Protein AF-A0A8K0MK35-F1 (afdb_monomer_lite)

pLDDT: mean 84.18, std 8.17, range [40.97, 91.0]

Structure (mmCIF, N/CA/C/O backbone):
data_AF-A0A8K0MK35-F1
#
_entry.id   AF-A0A8K0MK35-F1
#
loop_
_atom_site.group_PDB
_atom_site.id
_atom_site.type_symbol
_atom_site.label_atom_id
_atom_site.label_alt_id
_atom_site.label_comp_id
_atom_site.label_asym_id
_atom_site.label_entity_id
_atom_site.label_seq_id
_atom_site.pdbx_PDB_ins_code
_atom_site.Cartn_x
_atom_site.Cartn_y
_atom_site.Cartn_z
_atom_site.occupancy
_atom_site.B_iso_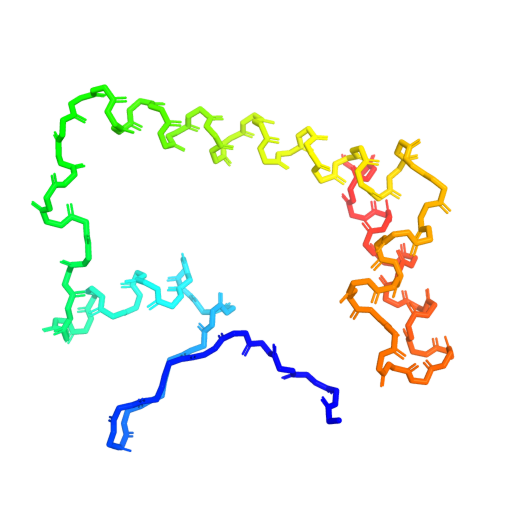or_equiv
_atom_site.auth_seq_id
_atom_site.auth_comp_id
_atom_site.auth_asym_id
_atom_site.auth_atom_id
_atom_site.pdbx_PDB_model_num
ATOM 1 N N . MET A 1 1 ? 1.307 -16.280 -11.998 1.00 40.97 1 MET A N 1
ATOM 2 C CA . MET A 1 1 ? -0.037 -15.664 -12.025 1.00 40.97 1 MET A CA 1
ATOM 3 C C . MET A 1 1 ? 0.144 -14.217 -11.601 1.00 40.97 1 MET A C 1
ATOM 5 O O . MET A 1 1 ? 0.400 -14.012 -10.424 1.00 40.97 1 MET A O 1
ATOM 9 N N . PRO A 1 2 ? 0.153 -13.237 -12.515 1.00 45.62 2 PRO A N 1
ATOM 10 C CA . PRO A 1 2 ? 0.553 -11.886 -12.160 1.00 45.62 2 PRO A CA 1
ATOM 11 C C . PRO A 1 2 ? -0.668 -10.978 -12.027 1.00 45.62 2 PRO A C 1
ATOM 13 O O . PRO A 1 2 ? -1.221 -10.556 -13.034 1.00 45.62 2 PRO A O 1
ATOM 16 N N . ASP A 1 3 ? -1.105 -10.816 -10.780 1.00 54.81 3 ASP A N 1
ATOM 17 C CA . ASP A 1 3 ? -1.882 -9.702 -10.198 1.00 54.81 3 ASP A CA 1
ATOM 18 C C . ASP A 1 3 ? -2.507 -10.205 -8.885 1.00 54.81 3 ASP A C 1
ATOM 20 O O . ASP A 1 3 ? -3.716 -10.151 -8.667 1.00 54.81 3 ASP A O 1
ATOM 24 N N . GLN A 1 4 ? -1.691 -10.774 -7.988 1.00 68.06 4 GLN A N 1
ATOM 25 C CA . GLN A 1 4 ? -2.181 -11.138 -6.658 1.00 68.06 4 GLN A CA 1
ATOM 26 C C . GLN A 1 4 ? -2.166 -9.898 -5.766 1.00 68.06 4 GLN A C 1
ATOM 28 O O . GLN A 1 4 ? -1.321 -9.746 -4.887 1.00 68.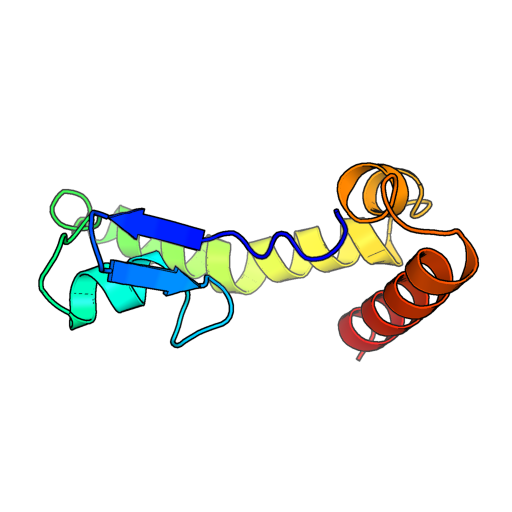06 4 GLN A O 1
ATOM 33 N N . ILE A 1 5 ? -3.108 -8.988 -6.023 1.00 75.00 5 ILE A N 1
ATOM 34 C CA . ILE A 1 5 ? -3.491 -7.974 -5.040 1.00 75.00 5 ILE A CA 1
ATOM 35 C C . ILE A 1 5 ? -3.896 -8.745 -3.783 1.00 75.00 5 ILE A C 1
ATOM 37 O O . ILE A 1 5 ? -4.734 -9.640 -3.902 1.00 75.00 5 ILE A O 1
ATOM 41 N N . PRO A 1 6 ? -3.315 -8.452 -2.605 1.00 82.38 6 PRO A N 1
ATOM 42 C CA . PRO A 1 6 ? -3.697 -9.133 -1.379 1.00 82.38 6 PRO A CA 1
ATOM 43 C C . PRO A 1 6 ? -5.215 -9.095 -1.213 1.00 82.38 6 PRO A C 1
ATOM 45 O O . PRO A 1 6 ? -5.833 -8.044 -1.380 1.00 82.38 6 PRO A O 1
ATOM 48 N N . TYR A 1 7 ? -5.815 -10.241 -0.930 1.00 87.25 7 TYR A N 1
ATOM 49 C CA . TYR A 1 7 ? -7.257 -10.376 -0.788 1.00 87.25 7 TYR A CA 1
ATOM 50 C C . TYR A 1 7 ? -7.577 -11.327 0.357 1.00 87.25 7 TYR A C 1
ATOM 52 O O . TYR A 1 7 ? -6.739 -12.130 0.773 1.00 87.25 7 TYR A O 1
ATOM 60 N N . VAL A 1 8 ? -8.796 -11.217 0.870 1.00 87.12 8 VAL A N 1
ATOM 61 C CA . VAL A 1 8 ? -9.358 -12.148 1.845 1.00 87.12 8 VAL A CA 1
ATOM 62 C C . VAL A 1 8 ? -10.595 -12.777 1.227 1.00 87.12 8 VAL A C 1
ATOM 64 O O . VAL A 1 8 ? -11.470 -12.067 0.736 1.00 87.12 8 VAL A O 1
ATOM 67 N N . GLU A 1 9 ? -10.657 -14.105 1.262 1.00 89.56 9 GLU A N 1
ATOM 68 C CA . GLU A 1 9 ? -11.811 -14.896 0.838 1.00 89.56 9 GLU A CA 1
ATOM 69 C C . GLU A 1 9 ? -12.405 -15.624 2.050 1.00 89.56 9 GLU A C 1
ATOM 71 O O . GLU A 1 9 ? -11.692 -16.274 2.818 1.00 89.56 9 GLU A O 1
ATOM 76 N N . TYR A 1 10 ? -13.720 -15.509 2.227 1.00 83.44 10 TYR A N 1
ATOM 77 C CA . TYR A 1 10 ? -14.472 -16.197 3.271 1.00 83.44 10 TYR A CA 1
ATOM 78 C C . TYR A 1 10 ? -15.818 -16.684 2.725 1.00 83.44 10 TYR A C 1
ATOM 80 O O . TYR A 1 10 ? -16.779 -15.924 2.598 1.00 83.44 10 TYR A O 1
ATOM 88 N N . GLY A 1 11 ? -15.906 -17.975 2.395 1.00 85.94 11 GLY A N 1
ATOM 89 C CA . GLY A 1 11 ? -17.111 -18.551 1.796 1.00 85.94 11 GLY A CA 1
ATOM 90 C C . GLY A 1 11 ? -17.411 -17.920 0.435 1.00 85.94 11 GLY A C 1
ATOM 91 O O . GLY A 1 11 ? -16.676 -18.143 -0.515 1.00 85.94 11 GLY A O 1
ATOM 92 N N . TYR A 1 12 ? -18.489 -17.137 0.345 1.00 86.56 12 TYR A N 1
ATOM 93 C CA . TYR A 1 12 ? -18.862 -16.396 -0.872 1.00 86.56 12 TYR A CA 1
ATOM 94 C C . TYR A 1 12 ? -18.369 -14.940 -0.882 1.00 86.56 12 TYR A C 1
ATOM 96 O O . TYR A 1 12 ? -18.658 -14.202 -1.821 1.00 86.56 12 TYR A O 1
ATOM 104 N N . TYR A 1 13 ? -17.678 -14.508 0.172 1.00 85.06 13 TYR A N 1
ATOM 105 C CA . TYR A 1 13 ? -17.192 -13.144 0.328 1.00 85.06 13 TYR A CA 1
ATOM 106 C C . TYR A 1 13 ? -15.742 -13.026 -0.141 1.00 85.06 13 TYR A C 1
ATOM 108 O O . TYR A 1 13 ? -14.904 -13.842 0.246 1.00 85.06 13 TYR A O 1
ATOM 116 N N . VAL A 1 14 ? -15.443 -11.992 -0.927 1.00 87.75 14 VAL A 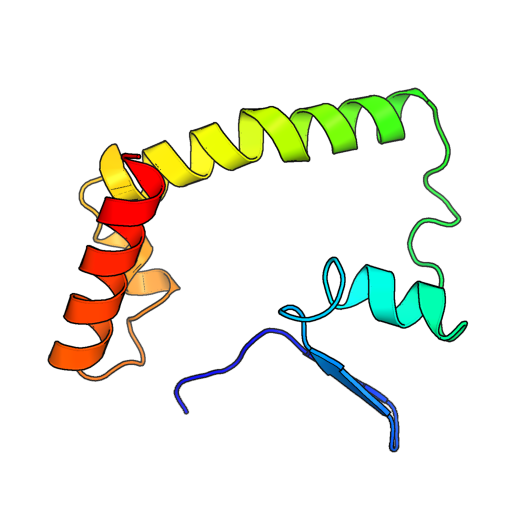N 1
ATOM 117 C CA . VAL A 1 14 ? -14.090 -11.661 -1.387 1.00 87.75 14 VAL A CA 1
ATOM 118 C C . VAL A 1 14 ? -13.881 -10.161 -1.219 1.00 87.75 14 VAL A C 1
ATOM 120 O O . VAL A 1 14 ? -14.686 -9.379 -1.716 1.00 87.75 14 VAL A O 1
ATOM 123 N N . ALA A 1 15 ? -12.800 -9.769 -0.546 1.00 87.38 15 ALA A N 1
ATOM 124 C CA . ALA A 1 15 ? -12.394 -8.374 -0.401 1.00 87.38 15 ALA A CA 1
ATOM 125 C C . ALA A 1 15 ? -10.958 -8.180 -0.881 1.00 87.38 15 ALA A C 1
ATOM 127 O O . ALA A 1 15 ? -10.070 -8.956 -0.513 1.00 87.38 15 ALA A O 1
ATOM 128 N N . TYR A 1 16 ? -10.721 -7.130 -1.666 1.00 85.88 16 TYR A N 1
ATOM 129 C CA . TYR A 1 16 ? -9.414 -6.828 -2.243 1.00 85.88 16 TYR A CA 1
ATOM 130 C C . TYR A 1 16 ? -8.749 -5.64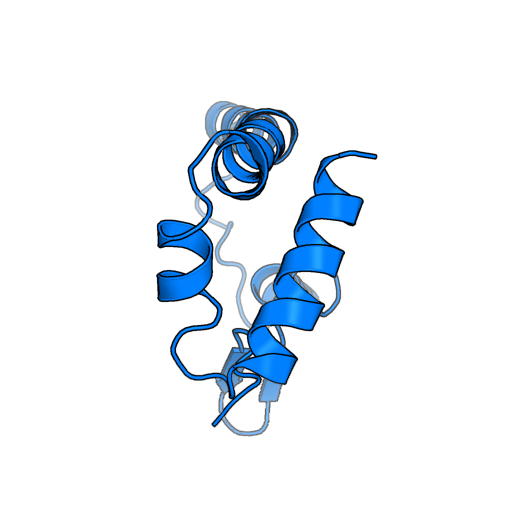6 -1.539 1.00 85.88 16 TYR A C 1
ATOM 132 O O . TYR A 1 16 ? -9.382 -4.660 -1.178 1.00 85.88 16 TYR A O 1
ATOM 140 N N . ASN A 1 17 ? -7.429 -5.701 -1.370 1.00 85.19 17 ASN A N 1
ATOM 141 C CA . ASN A 1 17 ? -6.699 -4.665 -0.639 1.00 85.19 17 ASN A CA 1
ATOM 142 C C . ASN A 1 17 ? -6.545 -3.332 -1.393 1.00 85.19 17 ASN A C 1
ATOM 144 O O . ASN A 1 17 ? -6.069 -2.356 -0.824 1.00 85.19 17 ASN A O 1
ATOM 148 N N . ASN A 1 18 ? -6.902 -3.272 -2.674 1.00 83.25 18 ASN A N 1
ATOM 149 C CA . ASN A 1 18 ? -6.922 -2.027 -3.445 1.00 83.25 18 ASN A CA 1
ATOM 150 C C . ASN A 1 18 ? -8.244 -1.250 -3.302 1.00 83.25 18 ASN A C 1
ATOM 152 O O . ASN A 1 18 ? -8.365 -0.153 -3.847 1.00 83.25 18 ASN A O 1
ATOM 156 N N . GLU A 1 19 ? -9.226 -1.800 -2.593 1.00 78.31 19 GLU A N 1
ATOM 157 C CA . GLU A 1 19 ? -10.525 -1.182 -2.359 1.00 78.31 19 GLU A CA 1
ATOM 158 C C . GLU A 1 19 ? -10.541 -0.437 -1.013 1.00 78.31 19 GLU A C 1
ATOM 160 O O . GLU A 1 19 ? -9.849 -0.821 -0.075 1.00 78.31 19 GLU A O 1
ATOM 165 N N . LYS A 1 20 ? -11.315 0.657 -0.942 1.00 70.62 20 LYS A N 1
ATOM 166 C CA . LYS A 1 20 ? -11.730 1.393 0.274 1.00 70.62 20 LYS A CA 1
ATOM 167 C C . LYS A 1 20 ? -10.830 1.236 1.521 1.00 70.62 20 LYS A C 1
ATOM 169 O O . LYS A 1 20 ? -11.203 0.586 2.487 1.00 70.62 20 LYS A O 1
ATOM 174 N N . GLY A 1 21 ? -9.650 1.857 1.527 1.00 76.88 21 GLY A N 1
ATOM 175 C CA . GLY A 1 21 ? -8.780 1.868 2.718 1.00 76.88 21 GLY A CA 1
ATOM 176 C C . GLY A 1 21 ? -8.049 0.549 3.019 1.00 76.88 21 GLY A C 1
ATOM 177 O O . GLY A 1 21 ? -7.279 0.490 3.975 1.00 76.88 21 GLY A O 1
ATOM 178 N N . GLY A 1 22 ? -8.216 -0.473 2.178 1.00 84.81 22 GLY A N 1
ATOM 179 C CA . GLY A 1 22 ? -7.574 -1.776 2.286 1.00 84.81 22 GLY A CA 1
ATOM 180 C C . GLY A 1 22 ? -8.506 -2.860 2.816 1.00 84.81 22 GLY A C 1
ATOM 181 O O . GLY A 1 22 ? -9.578 -2.597 3.356 1.00 84.81 22 GLY A O 1
ATOM 182 N N . VAL A 1 23 ? -8.065 -4.113 2.710 1.00 87.81 23 VAL A N 1
ATOM 183 C CA . VAL A 1 23 ? -8.911 -5.285 2.997 1.00 87.81 23 VAL A CA 1
ATOM 184 C C . VAL A 1 23 ? -9.421 -5.307 4.444 1.00 87.81 23 VAL A C 1
ATOM 186 O O . VAL A 1 23 ? -10.516 -5.787 4.713 1.00 87.81 23 VAL A O 1
ATOM 189 N N . ILE A 1 24 ? -8.644 -4.750 5.378 1.00 86.50 24 ILE A N 1
ATOM 190 C CA . ILE A 1 24 ? -8.993 -4.666 6.802 1.00 86.50 24 ILE A CA 1
ATOM 191 C C . ILE A 1 24 ? -10.151 -3.690 7.035 1.00 86.50 24 ILE A C 1
ATOM 193 O O . ILE A 1 24 ? -11.039 -3.990 7.829 1.00 86.50 24 ILE A O 1
ATOM 197 N N . GLU A 1 25 ? -10.159 -2.547 6.346 1.00 87.31 25 GLU A N 1
ATOM 198 C CA . GLU A 1 25 ? -11.216 -1.543 6.502 1.00 87.31 25 GLU A CA 1
ATOM 199 C C . GLU A 1 25 ? -12.536 -2.067 5.931 1.00 87.31 25 GLU A C 1
ATOM 201 O O . GLU A 1 25 ? -13.571 -1.956 6.578 1.00 87.31 25 GLU A O 1
ATOM 206 N N . ILE A 1 26 ? -12.489 -2.755 4.786 1.00 88.62 26 ILE A N 1
ATOM 207 C CA . ILE A 1 26 ? -13.672 -3.381 4.174 1.00 88.62 26 ILE A CA 1
ATOM 208 C C . ILE A 1 26 ? -14.265 -4.447 5.103 1.00 88.62 26 ILE A C 1
ATOM 210 O O . ILE A 1 26 ? -15.463 -4.446 5.364 1.00 88.62 26 ILE A O 1
ATOM 214 N N . LEU A 1 27 ? -13.428 -5.327 5.668 1.00 87.75 27 LEU A N 1
ATOM 215 C CA . LEU A 1 27 ? -13.879 -6.347 6.626 1.00 87.75 27 LEU A CA 1
ATOM 216 C C . LEU A 1 27 ? -14.566 -5.746 7.861 1.00 87.75 27 LEU A C 1
ATOM 218 O O . LEU A 1 27 ? -15.461 -6.372 8.439 1.00 87.75 27 LEU A O 1
ATOM 222 N N . LYS A 1 28 ? -14.144 -4.545 8.259 1.00 88.38 28 LYS A N 1
ATOM 223 C CA . LYS A 1 28 ? -14.720 -3.798 9.371 1.00 88.38 28 LYS A CA 1
ATOM 224 C C . LYS A 1 28 ? -16.024 -3.098 8.980 1.00 88.38 28 LYS A C 1
ATOM 226 O O . LYS A 1 28 ? -16.991 -3.206 9.732 1.00 88.38 28 LYS A O 1
ATOM 231 N N . GLU A 1 29 ? -16.068 -2.422 7.828 1.00 87.69 29 GLU A N 1
ATOM 232 C CA . GLU A 1 29 ? -17.276 -1.781 7.275 1.00 87.69 29 GLU A CA 1
ATOM 233 C C . GLU A 1 29 ? -18.414 -2.793 7.089 1.00 87.69 29 GLU A C 1
ATOM 235 O O . GLU A 1 29 ? -19.551 -2.525 7.480 1.00 87.69 29 GLU A O 1
ATOM 240 N N . ASP A 1 30 ? -18.094 -3.979 6.570 1.00 87.75 30 ASP A N 1
ATOM 241 C CA . ASP A 1 30 ? -19.068 -5.039 6.297 1.00 87.75 30 ASP A CA 1
ATOM 242 C C . ASP A 1 30 ? -19.449 -5.841 7.557 1.00 87.75 30 ASP A C 1
ATOM 244 O O . ASP A 1 30 ? -20.216 -6.804 7.493 1.00 87.75 30 ASP A O 1
ATOM 248 N N . GLY A 1 31 ? -18.934 -5.445 8.729 1.00 85.06 31 GLY A N 1
ATOM 249 C CA . GLY A 1 31 ? -19.275 -6.043 10.021 1.00 85.06 31 GLY A CA 1
ATOM 250 C C . GLY A 1 31 ? -18.815 -7.494 10.183 1.00 85.06 31 GLY A C 1
ATOM 251 O O . GLY A 1 31 ? -19.320 -8.196 11.059 1.00 85.06 31 GLY A O 1
ATOM 252 N N . ILE A 1 32 ? -17.872 -7.953 9.353 1.00 86.25 32 ILE A N 1
ATOM 253 C CA . ILE A 1 32 ? -17.355 -9.327 9.372 1.00 86.25 32 ILE A CA 1
ATOM 254 C C . ILE A 1 32 ? -16.387 -9.503 10.543 1.00 86.25 32 ILE A C 1
ATOM 256 O O . ILE A 1 32 ? -16.533 -10.434 11.336 1.00 86.25 32 ILE A O 1
ATOM 260 N N . VAL A 1 33 ? -15.391 -8.619 10.661 1.00 84.19 33 VAL A N 1
ATOM 261 C CA . VAL A 1 33 ? -14.423 -8.640 11.765 1.00 84.19 33 VAL A CA 1
ATOM 262 C C . VAL A 1 33 ? -13.771 -7.269 11.956 1.00 84.19 33 VAL A C 1
ATOM 264 O O . VAL A 1 33 ? -13.294 -6.665 11.002 1.00 84.19 33 VAL A O 1
ATOM 267 N N . ASP A 1 34 ? -13.690 -6.798 13.205 1.00 85.38 34 ASP A N 1
ATOM 268 C CA . ASP A 1 34 ? -12.838 -5.659 13.572 1.00 85.38 34 ASP A CA 1
ATOM 269 C C . ASP A 1 34 ? -11.546 -6.176 14.223 1.00 85.38 34 ASP A C 1
ATOM 271 O O . ASP A 1 34 ? -11.528 -6.595 15.385 1.00 85.38 34 ASP A O 1
ATOM 275 N N . LEU A 1 35 ? -10.454 -6.169 13.455 1.00 82.19 35 LEU A N 1
ATOM 276 C CA . LEU A 1 35 ? -9.126 -6.584 13.922 1.00 82.19 35 LEU A CA 1
ATOM 277 C C . LEU A 1 35 ? -8.449 -5.523 14.808 1.00 82.19 35 LEU A C 1
ATOM 279 O O . LEU A 1 35 ? -7.497 -5.845 15.522 1.00 82.19 35 LEU A O 1
ATOM 283 N N . ASP A 1 36 ? -8.954 -4.285 14.818 1.00 78.69 36 ASP A N 1
ATOM 284 C CA . ASP A 1 36 ? -8.421 -3.180 15.618 1.00 78.69 36 ASP A CA 1
ATOM 285 C C . ASP A 1 36 ? -9.025 -3.135 17.042 1.00 78.69 36 ASP A C 1
ATOM 287 O O . ASP A 1 36 ? -8.579 -2.339 17.867 1.00 78.69 36 ASP A O 1
ATOM 291 N N . ILE A 1 37 ? -9.978 -4.019 17.386 1.00 74.56 37 ILE A N 1
ATOM 292 C CA . ILE A 1 37 ? -10.723 -3.997 18.667 1.00 74.56 37 ILE A CA 1
ATOM 293 C C . ILE A 1 37 ? -9.843 -4.007 19.928 1.00 74.56 37 ILE A C 1
ATOM 295 O O . ILE A 1 37 ? -10.243 -3.533 20.991 1.00 74.56 37 ILE A O 1
ATOM 299 N N . LYS A 1 38 ? -8.634 -4.568 19.849 1.00 76.19 38 LYS A N 1
ATOM 300 C CA . LYS A 1 38 ? -7.701 -4.632 20.987 1.00 76.19 38 LYS A CA 1
ATOM 301 C C . LYS A 1 38 ? -6.691 -3.485 21.011 1.00 76.19 38 LYS A C 1
ATOM 303 O O . LYS A 1 38 ? -5.871 -3.422 21.923 1.00 76.19 38 LYS A O 1
ATOM 308 N N . PHE A 1 39 ? -6.749 -2.581 20.039 1.00 71.88 39 PHE A N 1
ATOM 309 C CA . PHE A 1 39 ? -5.708 -1.601 19.758 1.00 71.88 39 PHE A CA 1
ATOM 310 C C . PHE A 1 39 ? -6.224 -0.153 19.829 1.00 71.88 39 PHE A C 1
ATOM 312 O O . PHE A 1 39 ? -5.901 0.680 18.989 1.00 71.88 39 PHE A O 1
ATOM 319 N N . TYR A 1 40 ? -7.011 0.181 20.855 1.00 73.38 40 TYR A N 1
ATOM 320 C CA . TYR A 1 40 ? -7.530 1.546 21.054 1.00 73.38 40 TYR A CA 1
ATOM 321 C C . TYR A 1 40 ? -6.673 2.424 21.979 1.00 73.38 40 TYR A C 1
ATOM 323 O O . TYR A 1 40 ? -7.114 3.503 22.376 1.00 73.38 40 TYR A O 1
ATOM 331 N N . SER A 1 41 ? -5.465 1.993 22.367 1.00 82.81 41 SER A N 1
ATOM 332 C CA . SER A 1 41 ? -4.609 2.858 23.184 1.00 82.81 41 SER A CA 1
ATOM 333 C C . SER A 1 41 ? -4.191 4.093 22.382 1.00 82.81 41 SER A C 1
ATOM 335 O O . SER A 1 41 ? -3.875 4.012 21.193 1.00 82.81 41 SER A O 1
ATOM 337 N N . ILE A 1 42 ? -4.176 5.257 23.037 1.00 81.38 42 ILE A N 1
ATOM 338 C CA . ILE A 1 42 ? -3.795 6.520 22.390 1.00 81.38 42 ILE A CA 1
ATOM 339 C C . ILE A 1 42 ? -2.368 6.464 21.824 1.00 81.38 42 ILE A C 1
ATOM 341 O O . ILE A 1 42 ? -2.079 7.044 20.778 1.00 81.38 42 ILE A O 1
ATOM 345 N N . GLU A 1 43 ? -1.500 5.700 22.484 1.00 85.50 43 GLU A N 1
ATOM 346 C CA . GLU A 1 43 ? -0.129 5.415 22.068 1.00 85.50 43 GLU A CA 1
ATOM 347 C C . GLU A 1 43 ? -0.092 4.617 20.760 1.00 85.50 43 GLU A C 1
ATOM 349 O O . GLU A 1 43 ? 0.618 5.002 19.831 1.00 85.50 43 GLU A O 1
ATOM 354 N N . TRP A 1 44 ? -0.897 3.553 20.641 1.00 85.06 44 TRP A N 1
ATOM 355 C CA . TRP A 1 44 ? -0.986 2.767 19.411 1.00 85.06 44 TRP A CA 1
ATOM 356 C C . TRP A 1 44 ? -1.529 3.594 18.249 1.00 85.06 44 TRP A C 1
ATOM 358 O O . TRP A 1 44 ? -0.960 3.561 17.162 1.00 85.06 44 TRP A O 1
ATOM 368 N N . ILE A 1 45 ? -2.595 4.365 18.476 1.00 84.06 45 ILE A N 1
ATOM 369 C CA . ILE A 1 45 ? -3.198 5.218 17.442 1.00 84.06 45 ILE A CA 1
ATOM 370 C C . ILE A 1 45 ? -2.176 6.245 16.941 1.00 84.06 45 ILE A C 1
ATOM 372 O O . ILE A 1 45 ? -2.004 6.411 15.733 1.00 84.06 45 ILE A O 1
ATOM 376 N N . SER A 1 46 ? -1.447 6.883 17.860 1.00 87.25 46 SER A N 1
ATOM 377 C CA . SER A 1 46 ? -0.398 7.852 17.523 1.00 87.25 46 SER A CA 1
ATOM 378 C C . SER A 1 46 ? 0.749 7.202 16.744 1.00 87.25 46 SER A C 1
ATOM 380 O O . SER A 1 46 ? 1.209 7.748 15.741 1.00 87.25 46 SER A O 1
ATOM 382 N N . MET A 1 47 ? 1.179 6.005 17.151 1.00 88.94 47 MET A N 1
ATOM 383 C CA . MET A 1 47 ? 2.217 5.244 16.457 1.00 88.94 47 MET A CA 1
ATOM 384 C C . MET A 1 47 ? 1.763 4.792 15.062 1.00 88.94 47 MET A C 1
ATOM 386 O O . MET A 1 47 ? 2.497 4.985 14.095 1.00 88.94 47 MET A O 1
ATOM 390 N N . LYS A 1 48 ? 0.541 4.261 14.923 1.00 86.88 48 LYS A N 1
ATOM 391 C CA . LYS A 1 48 ? -0.060 3.878 13.633 1.00 86.88 48 LYS A CA 1
ATOM 392 C C . LYS A 1 48 ? -0.120 5.084 12.696 1.00 86.88 48 LYS A C 1
ATOM 394 O O . LYS A 1 48 ? 0.267 4.962 11.535 1.00 86.88 48 LYS A O 1
ATOM 399 N N . ALA A 1 49 ? -0.517 6.256 13.197 1.00 86.81 49 ALA A N 1
ATOM 400 C CA . ALA A 1 49 ? -0.543 7.494 12.421 1.00 86.81 49 ALA A CA 1
ATOM 401 C C . ALA A 1 49 ? 0.861 7.944 11.975 1.00 86.81 49 ALA A C 1
ATOM 403 O O . ALA A 1 49 ? 1.051 8.296 10.810 1.00 86.81 49 ALA A O 1
ATOM 404 N N . MET A 1 50 ? 1.862 7.889 12.859 1.00 90.94 50 MET A N 1
ATOM 405 C CA . MET A 1 50 ? 3.251 8.224 12.521 1.00 90.94 50 MET A CA 1
ATOM 406 C C . MET A 1 50 ? 3.833 7.269 11.470 1.00 90.94 50 MET A C 1
ATOM 408 O O . MET A 1 50 ? 4.445 7.717 10.496 1.00 90.94 50 MET A O 1
ATOM 412 N N . ILE A 1 51 ? 3.607 5.961 11.640 1.00 89.88 51 ILE A N 1
ATOM 413 C CA . ILE A 1 51 ? 4.054 4.937 10.692 1.00 89.88 51 ILE A CA 1
ATOM 414 C C . ILE A 1 51 ? 3.397 5.163 9.328 1.00 89.88 51 ILE A C 1
ATOM 416 O O . ILE A 1 51 ? 4.088 5.190 8.314 1.00 89.88 51 ILE A O 1
ATOM 420 N N . SER A 1 52 ? 2.081 5.379 9.306 1.00 86.06 52 SER A N 1
ATOM 421 C CA . SER A 1 52 ? 1.304 5.464 8.062 1.00 86.06 52 SER A CA 1
ATOM 422 C C . SER A 1 52 ? 1.502 6.775 7.295 1.00 86.06 52 SER A C 1
ATOM 424 O O . SER A 1 52 ? 1.218 6.819 6.104 1.00 86.06 52 SER A O 1
ATOM 426 N N . SER A 1 53 ? 1.979 7.842 7.944 1.00 85.38 53 SER A N 1
ATOM 427 C CA . SER A 1 53 ? 2.162 9.156 7.308 1.00 85.38 53 SER A CA 1
ATOM 428 C C . SER A 1 53 ? 3.600 9.417 6.870 1.00 85.38 53 SER A C 1
ATOM 430 O O . SER A 1 53 ? 3.848 9.710 5.703 1.00 85.38 53 SER A O 1
ATOM 432 N N . TRP A 1 54 ? 4.563 9.337 7.789 1.00 89.19 54 TRP A N 1
ATOM 433 C CA . TRP A 1 54 ? 5.942 9.732 7.504 1.00 89.19 54 TRP A CA 1
ATOM 434 C C . TRP A 1 54 ? 6.817 8.531 7.174 1.00 89.19 54 TRP A C 1
ATOM 436 O O . TRP A 1 54 ? 7.494 8.522 6.145 1.00 89.19 54 TRP A O 1
ATOM 446 N N . LEU A 1 55 ? 6.774 7.494 8.015 1.00 91.00 55 LEU A N 1
ATOM 447 C CA . LEU A 1 55 ? 7.669 6.351 7.861 1.00 91.00 55 LEU A CA 1
ATOM 448 C C . LEU A 1 55 ? 7.357 5.555 6.589 1.00 91.00 55 LEU A C 1
ATOM 450 O O . LEU A 1 55 ? 8.276 5.171 5.872 1.00 91.00 55 LEU A O 1
ATOM 454 N N . ALA A 1 56 ? 6.074 5.356 6.276 1.00 89.31 56 ALA A N 1
ATOM 455 C CA . ALA A 1 56 ? 5.642 4.682 5.055 1.00 89.31 56 ALA A CA 1
ATOM 456 C C . ALA A 1 56 ? 6.161 5.397 3.798 1.00 89.31 56 ALA A C 1
ATOM 458 O O . ALA A 1 56 ? 6.710 4.753 2.903 1.00 89.31 56 ALA A O 1
ATOM 459 N N . ASN A 1 57 ? 6.061 6.728 3.759 1.00 88.44 57 ASN A N 1
ATOM 460 C CA . ASN A 1 57 ? 6.559 7.527 2.641 1.00 88.44 57 ASN A CA 1
ATOM 461 C C . ASN A 1 57 ? 8.091 7.475 2.542 1.00 88.44 57 ASN A C 1
ATOM 463 O O . ASN A 1 57 ? 8.623 7.268 1.453 1.00 88.44 57 ASN A O 1
ATOM 467 N N . ALA A 1 58 ? 8.801 7.579 3.669 1.00 90.12 58 ALA A N 1
ATOM 468 C CA . ALA A 1 58 ? 10.261 7.502 3.703 1.00 90.12 58 ALA A CA 1
ATOM 469 C C . ALA A 1 58 ? 10.788 6.135 3.231 1.00 90.12 58 ALA A C 1
ATOM 471 O O . ALA A 1 58 ? 11.690 6.078 2.399 1.00 90.12 58 ALA A O 1
ATOM 472 N N . ILE A 1 59 ? 10.193 5.034 3.704 1.00 89.81 59 ILE A N 1
ATOM 473 C CA . ILE A 1 59 ? 10.566 3.675 3.280 1.00 89.81 59 ILE A CA 1
ATOM 474 C C . ILE A 1 59 ? 10.239 3.463 1.802 1.00 89.81 59 ILE A C 1
ATOM 476 O O . ILE A 1 59 ? 11.037 2.872 1.081 1.00 89.81 59 ILE A O 1
ATOM 480 N N . THR A 1 60 ? 9.093 3.961 1.332 1.00 89.81 60 THR A N 1
ATOM 481 C CA . THR A 1 60 ? 8.721 3.873 -0.087 1.00 89.81 60 THR A CA 1
ATOM 482 C C . THR A 1 60 ? 9.741 4.611 -0.955 1.00 89.81 60 THR A C 1
ATOM 484 O O . THR A 1 60 ? 10.206 4.067 -1.954 1.00 89.81 60 THR A O 1
ATOM 487 N N . TYR A 1 61 ? 10.153 5.815 -0.556 1.00 90.25 61 TYR A N 1
ATOM 488 C CA . TYR A 1 61 ? 11.196 6.556 -1.258 1.00 90.25 61 TYR A CA 1
ATOM 489 C C . TYR A 1 61 ? 12.535 5.816 -1.265 1.00 90.25 61 TYR A C 1
ATOM 491 O O . TYR A 1 61 ? 13.133 5.638 -2.325 1.00 90.25 61 TYR A O 1
ATOM 499 N N . GLU A 1 62 ? 12.991 5.337 -0.110 1.00 90.38 62 GLU A N 1
ATOM 500 C CA . GLU A 1 62 ? 14.252 4.602 -0.010 1.00 90.38 62 GLU A CA 1
ATOM 501 C C . GLU A 1 62 ? 14.230 3.339 -0.878 1.00 90.38 62 GLU A C 1
ATOM 503 O O . GLU A 1 62 ? 15.157 3.083 -1.643 1.00 90.38 62 GLU A O 1
ATOM 508 N N . LEU A 1 63 ? 13.131 2.586 -0.843 1.00 90.38 63 LEU A N 1
ATOM 509 C CA . LEU A 1 63 ? 12.984 1.356 -1.608 1.00 90.38 63 LEU A CA 1
ATOM 510 C C . LEU A 1 63 ? 13.013 1.604 -3.123 1.00 90.38 63 LEU A C 1
ATOM 512 O O . LEU A 1 63 ? 13.689 0.869 -3.841 1.00 90.38 63 LEU A O 1
ATOM 516 N N . TRP A 1 64 ? 12.299 2.621 -3.614 1.00 88.94 64 TRP A N 1
ATOM 517 C CA . TRP A 1 64 ? 12.130 2.854 -5.054 1.00 88.94 64 TRP A CA 1
ATOM 518 C C . TRP A 1 64 ? 13.154 3.817 -5.668 1.00 88.94 64 TRP A C 1
ATOM 520 O O . TRP A 1 64 ? 13.390 3.755 -6.873 1.00 88.94 64 TRP A O 1
ATOM 530 N N . VAL A 1 65 ? 13.747 4.716 -4.879 1.00 88.06 65 VAL A N 1
ATOM 531 C CA . VAL A 1 65 ? 14.633 5.790 -5.365 1.00 88.06 65 VAL A CA 1
ATOM 532 C C . VAL A 1 65 ? 16.012 5.756 -4.709 1.00 88.06 65 VAL A C 1
ATOM 534 O O . VAL A 1 65 ? 16.998 5.998 -5.403 1.00 88.06 65 VAL A O 1
ATOM 537 N N . GLY A 1 66 ? 16.084 5.498 -3.400 1.00 84.81 66 GLY A N 1
ATOM 538 C CA . GLY A 1 66 ? 17.345 5.474 -2.644 1.00 84.81 66 GLY A CA 1
ATOM 539 C C . GLY A 1 66 ? 18.193 4.224 -2.899 1.00 84.81 66 GLY A C 1
ATOM 540 O O . GLY A 1 66 ? 19.419 4.303 -2.963 1.00 84.81 66 GLY A O 1
ATOM 541 N N . SER A 1 67 ? 17.538 3.079 -3.107 1.00 83.31 67 SER A N 1
ATOM 542 C CA . SER A 1 67 ? 18.180 1.797 -3.391 1.00 83.31 67 SER A CA 1
ATOM 543 C C . SER A 1 67 ? 18.500 1.609 -4.880 1.00 83.31 67 SER A C 1
ATOM 545 O O . SER A 1 67 ? 18.039 2.349 -5.749 1.00 83.31 67 SER A O 1
ATOM 547 N N . ASP A 1 68 ? 19.258 0.562 -5.209 1.00 83.06 68 ASP A N 1
ATOM 548 C CA . ASP A 1 68 ? 19.553 0.192 -6.599 1.00 83.06 68 ASP A CA 1
ATOM 549 C C . ASP A 1 68 ? 18.354 -0.428 -7.352 1.00 83.06 68 ASP A C 1
ATOM 551 O O . ASP A 1 68 ? 18.487 -0.856 -8.502 1.00 83.06 68 ASP A O 1
ATOM 555 N N . GLY A 1 69 ? 17.181 -0.482 -6.709 1.00 79.75 69 GLY A N 1
ATOM 556 C CA . GLY A 1 69 ? 15.918 -0.954 -7.268 1.00 79.75 69 GLY A CA 1
ATOM 557 C C . GLY A 1 69 ? 15.840 -2.466 -7.477 1.00 79.75 69 GLY A C 1
ATOM 558 O O . GLY A 1 69 ? 14.759 -2.967 -7.795 1.00 79.75 69 GLY A O 1
ATOM 559 N N . ARG A 1 70 ? 16.936 -3.213 -7.273 1.00 83.50 70 ARG A N 1
ATOM 560 C CA . ARG A 1 70 ? 16.958 -4.672 -7.463 1.00 83.50 70 ARG A CA 1
ATOM 561 C C . ARG A 1 70 ? 16.064 -5.369 -6.452 1.00 83.50 70 ARG A C 1
ATOM 563 O O . ARG A 1 70 ? 15.237 -6.178 -6.852 1.00 83.50 70 ARG A O 1
ATOM 570 N N . THR A 1 71 ? 16.130 -4.965 -5.186 1.00 84.44 71 THR A N 1
ATOM 571 C CA . THR A 1 71 ? 15.269 -5.495 -4.119 1.00 84.44 71 THR A CA 1
ATOM 572 C C . THR A 1 71 ? 13.785 -5.286 -4.424 1.00 84.44 71 THR A C 1
ATOM 574 O O . THR A 1 71 ? 12.983 -6.206 -4.292 1.00 84.44 71 THR A O 1
ATOM 577 N N . ALA A 1 72 ? 13.401 -4.090 -4.879 1.00 85.94 72 ALA A N 1
ATOM 578 C CA . ALA A 1 72 ? 12.014 -3.805 -5.241 1.00 85.94 72 ALA A CA 1
ATOM 579 C C . ALA A 1 72 ? 11.564 -4.646 -6.450 1.00 85.94 72 ALA A C 1
ATOM 581 O O . ALA A 1 72 ? 10.452 -5.173 -6.468 1.00 85.94 72 ALA A O 1
ATOM 582 N N . GLN A 1 73 ? 12.445 -4.829 -7.436 1.00 84.69 73 GLN A N 1
ATOM 583 C CA . GLN A 1 73 ? 12.173 -5.662 -8.603 1.00 84.69 73 GLN A CA 1
ATOM 584 C C . GLN A 1 73 ? 12.043 -7.150 -8.241 1.00 84.69 73 GLN A C 1
ATOM 586 O O . GLN A 1 73 ? 11.155 -7.818 -8.764 1.00 84.69 73 GLN A O 1
ATOM 591 N N . GLU A 1 74 ? 12.879 -7.660 -7.338 1.00 87.44 74 GLU A N 1
ATOM 592 C CA . GLU A 1 74 ? 12.820 -9.042 -6.850 1.00 87.44 74 GLU A CA 1
ATOM 593 C C . GLU A 1 74 ? 11.551 -9.317 -6.034 1.00 87.44 74 GLU A C 1
ATOM 595 O O . GLU A 1 74 ? 10.925 -10.357 -6.221 1.00 87.44 74 GLU A O 1
ATOM 600 N N . ILE A 1 75 ? 11.134 -8.386 -5.171 1.00 86.06 75 ILE A N 1
ATOM 601 C CA . ILE A 1 75 ? 9.954 -8.567 -4.312 1.00 86.06 75 ILE A CA 1
ATOM 602 C C . ILE A 1 75 ? 8.649 -8.433 -5.103 1.00 86.06 75 ILE A C 1
ATOM 604 O O . ILE A 1 75 ? 7.743 -9.239 -4.920 1.00 86.06 75 ILE A O 1
ATOM 608 N N . TYR A 1 76 ? 8.527 -7.413 -5.960 1.00 83.94 76 TYR A N 1
ATOM 609 C CA . TYR A 1 76 ? 7.238 -7.065 -6.570 1.00 83.94 76 TYR A CA 1
ATOM 610 C C . TYR A 1 76 ? 7.073 -7.556 -8.009 1.00 83.94 76 TYR A C 1
ATOM 612 O O . TYR A 1 76 ? 5.942 -7.690 -8.472 1.00 83.94 76 TYR A O 1
ATOM 620 N N . TYR A 1 77 ? 8.168 -7.796 -8.738 1.00 86.31 77 TYR A N 1
ATOM 621 C CA . TYR A 1 77 ? 8.125 -7.997 -10.190 1.00 86.31 77 TYR A CA 1
ATOM 622 C C . TYR A 1 77 ? 8.913 -9.218 -10.687 1.00 86.31 77 TYR A C 1
ATOM 624 O O . TYR A 1 77 ? 9.020 -9.400 -11.900 1.00 86.31 77 TYR A O 1
ATOM 632 N N . SER A 1 78 ? 9.450 -10.057 -9.798 1.00 85.44 78 SER A N 1
ATOM 633 C CA . SER A 1 78 ? 10.207 -11.267 -10.165 1.00 85.44 78 SER A CA 1
ATOM 634 C C . SER A 1 78 ? 9.370 -12.271 -10.958 1.00 85.44 78 SER A C 1
ATOM 636 O O . SER A 1 78 ? 9.875 -12.890 -11.892 1.00 85.44 78 SER A O 1
ATOM 638 N N . ASP A 1 79 ? 8.077 -12.361 -10.650 1.00 88.38 79 ASP A N 1
ATOM 639 C CA . ASP A 1 79 ? 7.127 -13.246 -11.329 1.00 88.38 79 ASP A CA 1
ATOM 640 C C . ASP A 1 79 ? 6.545 -12.656 -12.627 1.00 88.38 79 ASP A C 1
ATOM 642 O O . ASP A 1 79 ? 5.750 -13.307 -13.317 1.00 88.38 79 ASP A O 1
ATOM 646 N N . LEU A 1 80 ? 6.903 -11.413 -12.973 1.00 84.50 80 LEU A N 1
ATOM 647 C CA . LEU A 1 80 ? 6.402 -10.736 -14.165 1.00 84.50 80 LEU A CA 1
ATOM 648 C C . LEU A 1 80 ? 7.327 -10.924 -15.369 1.00 84.50 80 LEU A C 1
ATOM 650 O O . LEU A 1 80 ? 8.553 -10.895 -15.238 1.00 84.50 80 LEU A O 1
ATOM 654 N N . PRO A 1 81 ? 6.768 -10.981 -16.593 1.00 89.00 81 PRO A N 1
ATOM 655 C CA . PRO A 1 81 ? 7.565 -10.828 -17.799 1.00 89.00 81 PRO A 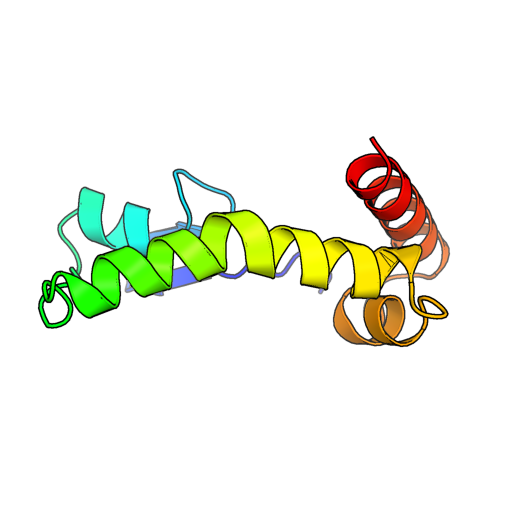CA 1
ATOM 656 C C . PRO A 1 81 ? 8.360 -9.517 -17.761 1.00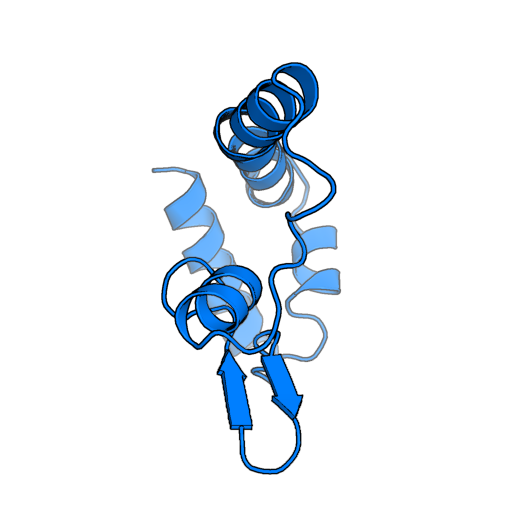 89.00 81 PRO A C 1
ATOM 658 O O . PRO A 1 81 ? 7.803 -8.455 -17.466 1.00 89.00 81 PRO A O 1
ATOM 661 N N . TRP A 1 82 ? 9.642 -9.578 -18.138 1.00 85.56 82 TRP A N 1
ATOM 662 C CA . TRP A 1 82 ? 10.573 -8.441 -18.124 1.00 85.56 82 TRP A CA 1
ATOM 663 C C . TRP A 1 82 ? 9.984 -7.102 -18.614 1.00 85.56 82 TRP A C 1
ATOM 665 O O . TRP A 1 82 ? 10.120 -6.111 -17.890 1.00 85.56 82 TRP A O 1
ATOM 675 N N . PRO A 1 83 ? 9.299 -7.017 -19.777 1.00 89.94 83 PRO A N 1
ATOM 676 C CA . PRO A 1 83 ? 8.789 -5.730 -20.251 1.00 89.94 83 PRO A CA 1
ATOM 677 C C . PRO A 1 83 ? 7.684 -5.150 -19.352 1.00 89.94 83 PRO A C 1
ATOM 679 O O . PRO A 1 83 ? 7.622 -3.934 -19.167 1.00 89.94 83 PRO A O 1
ATOM 682 N N . VAL A 1 84 ? 6.848 -6.003 -18.750 1.00 87.38 84 VAL A N 1
ATOM 683 C CA . VAL A 1 84 ? 5.758 -5.592 -17.851 1.00 87.38 84 VAL A CA 1
ATOM 684 C C . VAL A 1 84 ? 6.333 -5.083 -16.531 1.00 87.38 84 VAL A C 1
ATOM 686 O O . VAL A 1 84 ? 6.038 -3.959 -16.123 1.00 87.38 84 VAL A O 1
ATOM 689 N N . GLY A 1 85 ? 7.230 -5.861 -15.915 1.00 86.62 85 GLY A N 1
ATOM 690 C CA . GLY A 1 85 ? 7.895 -5.471 -14.669 1.00 86.62 85 GLY A CA 1
ATOM 691 C C . GLY A 1 85 ? 8.674 -4.162 -14.811 1.00 86.62 85 GLY A C 1
ATOM 692 O O . GLY A 1 85 ? 8.615 -3.295 -13.937 1.00 86.62 85 GLY A O 1
ATOM 693 N N . LYS A 1 86 ? 9.341 -3.957 -15.956 1.00 87.06 86 LYS A N 1
ATOM 694 C CA . LYS A 1 86 ? 10.087 -2.725 -16.235 1.00 87.06 86 LYS A CA 1
ATOM 695 C C . LYS A 1 86 ? 9.175 -1.502 -16.354 1.00 87.06 86 LYS A C 1
ATOM 697 O O . LYS A 1 86 ? 9.487 -0.461 -15.778 1.00 87.06 86 LYS A O 1
ATOM 702 N N . SER A 1 87 ? 8.055 -1.620 -17.071 1.00 88.81 87 SER A N 1
ATOM 703 C CA . SER A 1 87 ? 7.083 -0.529 -17.221 1.00 88.81 87 SER A CA 1
ATOM 704 C C . SER A 1 87 ? 6.477 -0.115 -15.875 1.00 88.81 87 SER A C 1
ATOM 706 O O . SER A 1 87 ? 6.463 1.073 -15.544 1.00 88.81 87 SER A O 1
ATOM 708 N N . LEU A 1 88 ? 6.059 -1.092 -15.062 1.00 87.81 88 LEU A N 1
ATOM 709 C CA . LEU A 1 88 ? 5.503 -0.846 -13.729 1.00 87.81 88 LEU A CA 1
ATOM 710 C C . LEU A 1 88 ? 6.530 -0.211 -12.786 1.00 87.81 88 LEU A C 1
ATOM 712 O O . LEU A 1 88 ? 6.205 0.758 -12.103 1.00 87.81 88 LEU A O 1
ATOM 716 N N . SER A 1 89 ? 7.784 -0.673 -12.829 1.00 86.81 89 SER A N 1
ATOM 717 C CA . SER A 1 89 ? 8.877 -0.092 -12.038 1.00 86.81 89 SER A CA 1
ATOM 718 C C . SER A 1 89 ? 9.094 1.386 -12.366 1.00 86.81 89 SER A C 1
ATOM 720 O O . SER A 1 89 ? 9.196 2.215 -11.467 1.00 86.81 89 SER A O 1
ATOM 722 N N . PHE A 1 90 ? 9.130 1.750 -13.654 1.00 88.69 90 PHE A N 1
ATOM 723 C CA . PHE A 1 90 ? 9.275 3.151 -14.058 1.00 88.69 90 PHE A CA 1
ATOM 724 C C . PHE A 1 90 ? 8.096 4.012 -13.604 1.00 88.69 90 PHE A C 1
ATOM 726 O O . PHE A 1 90 ? 8.307 5.132 -13.136 1.00 88.69 90 PHE A O 1
ATOM 733 N N . LYS A 1 91 ? 6.870 3.485 -13.707 1.00 89.62 91 LYS A N 1
ATOM 734 C CA . LYS A 1 91 ? 5.669 4.168 -13.220 1.00 89.62 91 LYS A CA 1
ATOM 735 C C . LYS A 1 91 ? 5.757 4.426 -11.713 1.00 89.62 91 LYS A C 1
ATOM 737 O O . LYS A 1 91 ? 5.499 5.545 -11.282 1.00 89.62 91 LYS A O 1
ATOM 742 N N . GLN A 1 92 ? 6.178 3.430 -10.935 1.00 89.62 92 GLN A N 1
ATOM 743 C CA . GLN A 1 92 ? 6.315 3.549 -9.485 1.00 89.62 92 GLN A CA 1
ATOM 744 C C . GLN A 1 92 ? 7.397 4.561 -9.089 1.00 89.62 92 GLN A C 1
ATOM 746 O O . GLN A 1 92 ? 7.145 5.433 -8.263 1.00 89.62 92 GLN A O 1
ATOM 751 N N . ILE A 1 93 ? 8.569 4.520 -9.732 1.00 89.44 93 ILE A N 1
ATOM 752 C CA . ILE A 1 93 ? 9.645 5.500 -9.505 1.00 89.44 93 ILE A CA 1
ATOM 753 C C . ILE A 1 93 ? 9.166 6.924 -9.803 1.00 89.44 93 ILE A C 1
ATOM 755 O O . ILE A 1 93 ? 9.528 7.856 -9.089 1.00 89.44 93 ILE A O 1
ATOM 759 N N . HIS A 1 94 ? 8.370 7.111 -10.859 1.00 89.56 94 HIS A N 1
ATOM 760 C CA . HIS A 1 94 ? 7.824 8.422 -11.192 1.00 89.56 94 HIS A CA 1
ATOM 761 C C . HIS A 1 94 ? 6.851 8.928 -10.120 1.00 89.56 94 HIS A C 1
ATOM 763 O O . HIS A 1 94 ? 6.992 10.066 -9.688 1.00 89.56 94 HIS A O 1
ATOM 769 N N . ILE A 1 95 ? 5.930 8.075 -9.656 1.00 89.00 95 ILE A N 1
ATOM 770 C CA . ILE A 1 95 ? 4.960 8.407 -8.597 1.00 89.00 95 ILE A CA 1
ATOM 771 C C . ILE A 1 95 ? 5.670 8.807 -7.301 1.00 89.00 95 ILE A C 1
ATOM 773 O O . ILE A 1 95 ? 5.288 9.780 -6.673 1.00 89.00 95 ILE A O 1
ATOM 777 N N . VAL A 1 96 ? 6.714 8.075 -6.911 1.00 87.75 96 VAL A N 1
ATOM 778 C CA . VAL A 1 96 ? 7.426 8.299 -5.641 1.00 87.75 96 VAL A CA 1
ATOM 779 C C . VAL A 1 96 ? 8.310 9.556 -5.666 1.00 87.75 96 VAL A C 1
ATOM 781 O O . VAL A 1 96 ? 8.669 10.077 -4.614 1.00 87.75 96 VAL A O 1
ATOM 784 N N . LYS A 1 97 ? 8.688 10.041 -6.855 1.00 86.56 97 LYS A N 1
ATOM 785 C CA . LYS A 1 97 ? 9.501 11.257 -7.024 1.00 86.56 97 LYS A CA 1
ATOM 786 C C . LYS A 1 97 ? 8.688 12.554 -7.094 1.00 86.56 97 LYS A C 1
ATOM 788 O O . LYS A 1 97 ? 9.305 13.614 -6.991 1.00 86.56 97 LYS A O 1
ATOM 793 N N . GLN A 1 98 ? 7.385 12.477 -7.370 1.00 70.56 98 GLN A N 1
ATOM 794 C CA . GLN A 1 98 ? 6.480 13.634 -7.412 1.00 70.56 98 GLN A CA 1
ATOM 795 C C . GLN A 1 98 ? 6.043 14.035 -6.006 1.00 70.56 98 GLN A C 1
ATOM 797 O O . GLN A 1 98 ? 5.926 15.260 -5.787 1.00 70.56 98 GLN A O 1
#

Secondary structure (DSSP, 8-state):
------EEEETTEEEETTSTT-HHHHHHHTTS--TTTT---HHHHHHHHHIIIIIHHHHHHIIIIIS-SHHHHHHHHTTS-HHHHHHHHHHHHHHHH-

InterPro domains:
  IPR012336 Thioredoxin-like fold [PF17172] (3-68)

Sequence (98 aa):
MPDQIPYVEYGYYVAYNNEKGGVIEILKEDGIVDLDIKFYSIEWISMKAMISSWLANAITYELWVGSDGRTAQEIYYSDLPWPVGKSLSFKQIHIVKQ

Organism: NCBI:txid2594499

Radius of gyration: 16.69 Å; chains: 1; bounding box: 39×32×43 Å

Foldseek 3Di:
DPDCQPWDDDPPDIAGQVPDVGRQVVCVVVVNDNPCVVPPDPVSVVVCVCCVPPVVLVVLCCQLPVDPVVVVCVVRPVPDDPVVSVVVSVVSSVVSVD